Protein AF-A0A838HX07-F1 (afdb_monomer_lite)

pLDDT: mean 76.45, std 19.81, range [31.78, 96.62]

Structure (mmCIF, N/CA/C/O backbone):
data_AF-A0A838HX07-F1
#
_entry.id   AF-A0A838HX07-F1
#
loop_
_atom_site.group_PDB
_atom_site.id
_atom_site.type_symbol
_atom_site.label_atom_id
_atom_site.label_alt_id
_atom_site.label_comp_id
_atom_site.label_asym_id
_atom_site.label_entity_id
_atom_site.label_seq_id
_atom_site.pdbx_PDB_ins_code
_atom_site.Cartn_x
_atom_site.Cartn_y
_atom_site.Cartn_z
_atom_site.occupancy
_atom_site.B_iso_or_equiv
_atom_site.auth_seq_id
_atom_site.auth_comp_id
_atom_site.auth_asym_id
_atom_site.auth_atom_id
_atom_site.pdbx_PDB_model_num
ATOM 1 N N . MET A 1 1 ? -22.938 -3.349 30.942 1.00 41.69 1 MET A N 1
ATOM 2 C CA . MET A 1 1 ? -22.312 -3.928 29.734 1.00 41.69 1 MET A CA 1
ATOM 3 C C . MET A 1 1 ? -21.657 -2.773 28.986 1.00 41.69 1 MET A C 1
ATOM 5 O O . MET A 1 1 ? -22.371 -1.952 28.431 1.00 41.69 1 MET A O 1
ATOM 9 N N . ALA A 1 2 ? -20.343 -2.595 29.138 1.00 34.12 2 ALA A N 1
ATOM 10 C CA . ALA A 1 2 ? -19.610 -1.449 28.588 1.00 34.12 2 ALA A CA 1
ATOM 11 C C . ALA A 1 2 ? -19.223 -1.704 27.117 1.00 34.12 2 ALA A C 1
ATOM 13 O O . ALA A 1 2 ? -18.852 -2.837 26.802 1.00 34.12 2 ALA A O 1
ATOM 14 N N . PRO A 1 3 ? -19.281 -0.706 26.218 1.00 35.16 3 PRO A N 1
ATOM 15 C CA . PRO A 1 3 ? -18.739 -0.853 24.874 1.00 35.16 3 PRO A CA 1
ATOM 16 C C . PRO A 1 3 ? -17.206 -0.771 24.913 1.00 35.16 3 PRO A C 1
ATOM 18 O O . PRO A 1 3 ? -16.631 0.153 25.486 1.00 35.16 3 PRO A O 1
ATOM 21 N N . ALA A 1 4 ? -16.545 -1.758 24.309 1.00 32.31 4 ALA A N 1
ATOM 22 C CA . ALA A 1 4 ? -15.098 -1.788 24.153 1.00 32.31 4 ALA A CA 1
ATOM 23 C C . ALA A 1 4 ? -14.660 -0.752 23.105 1.00 32.31 4 ALA A C 1
ATOM 25 O O . ALA A 1 4 ? -14.914 -0.903 21.910 1.00 32.31 4 ALA A O 1
ATOM 26 N N . THR A 1 5 ? -13.990 0.301 23.566 1.00 31.78 5 THR A N 1
ATOM 27 C CA . THR A 1 5 ? -13.269 1.257 22.725 1.00 31.78 5 THR A CA 1
ATOM 28 C C . THR A 1 5 ? -12.051 0.559 22.118 1.00 31.78 5 THR A C 1
ATOM 30 O O . THR A 1 5 ? -11.062 0.325 22.810 1.00 31.78 5 THR A O 1
ATOM 33 N N . PHE A 1 6 ? -12.087 0.241 20.822 1.00 35.88 6 PHE A N 1
ATOM 34 C CA . PHE A 1 6 ? -10.861 -0.039 20.073 1.00 35.88 6 PHE A CA 1
ATOM 35 C C . PHE A 1 6 ? -10.144 1.292 19.840 1.00 35.88 6 PHE A C 1
ATOM 37 O O . PHE A 1 6 ? -10.424 2.011 18.882 1.00 35.88 6 PHE A O 1
ATOM 44 N N . ALA A 1 7 ? -9.252 1.651 20.761 1.00 38.50 7 ALA A N 1
ATOM 45 C CA . ALA A 1 7 ? -8.312 2.739 20.555 1.00 38.50 7 ALA A CA 1
ATOM 46 C C . ALA A 1 7 ? -7.399 2.354 19.382 1.00 38.50 7 ALA A C 1
ATOM 48 O O . ALA A 1 7 ? -6.584 1.439 19.496 1.00 38.50 7 ALA A O 1
ATOM 49 N N . GLY A 1 8 ? -7.574 3.021 18.240 1.00 35.62 8 GLY A N 1
ATOM 50 C CA . GLY A 1 8 ? -6.655 2.913 17.116 1.00 35.62 8 GLY A CA 1
ATOM 51 C C . GLY A 1 8 ? -5.262 3.312 17.585 1.00 35.62 8 GLY A C 1
ATOM 52 O O . GLY A 1 8 ? -5.038 4.468 17.946 1.00 35.62 8 GLY A O 1
ATOM 53 N N . ALA A 1 9 ? -4.342 2.349 17.626 1.00 42.16 9 ALA A N 1
ATOM 54 C CA . ALA A 1 9 ? -2.948 2.619 17.919 1.00 42.16 9 ALA A CA 1
ATOM 55 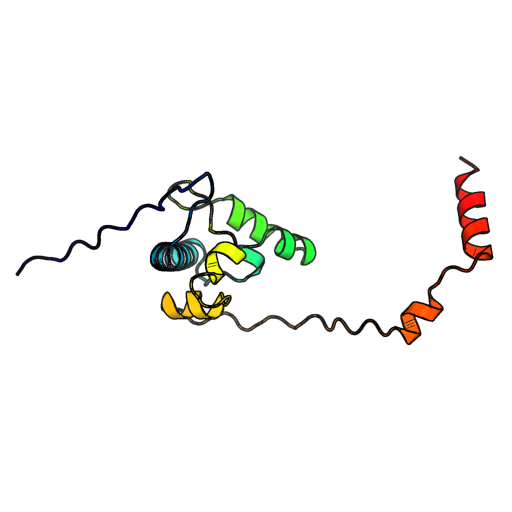C C . ALA A 1 9 ? -2.416 3.560 16.833 1.00 42.16 9 ALA A C 1
ATOM 57 O O . ALA A 1 9 ? -2.339 3.210 15.653 1.00 42.16 9 ALA A O 1
ATOM 58 N N . ALA A 1 10 ? -2.097 4.790 17.232 1.00 47.03 10 ALA A N 1
ATOM 59 C CA . ALA A 1 10 ? -1.361 5.697 16.376 1.00 47.03 10 ALA A CA 1
ATOM 60 C C . ALA A 1 10 ? -0.036 5.019 15.981 1.00 47.03 10 ALA A C 1
ATOM 62 O O . ALA A 1 10 ? 0.589 4.363 16.822 1.00 47.03 10 ALA A O 1
ATOM 63 N N . PRO A 1 11 ? 0.410 5.153 14.722 1.00 46.75 11 PRO A N 1
ATOM 64 C CA . PRO A 1 11 ? 1.686 4.600 14.299 1.00 46.75 11 PRO A CA 1
ATOM 65 C C . PRO A 1 11 ? 2.820 5.078 15.216 1.00 46.75 11 PRO A C 1
ATOM 67 O O . PRO A 1 11 ? 3.077 6.276 15.330 1.00 46.75 11 PRO A O 1
ATOM 70 N N . GLN A 1 12 ? 3.516 4.131 15.844 1.00 44.16 12 GLN A N 1
ATOM 71 C CA . GLN A 1 12 ? 4.668 4.403 16.699 1.00 44.16 12 G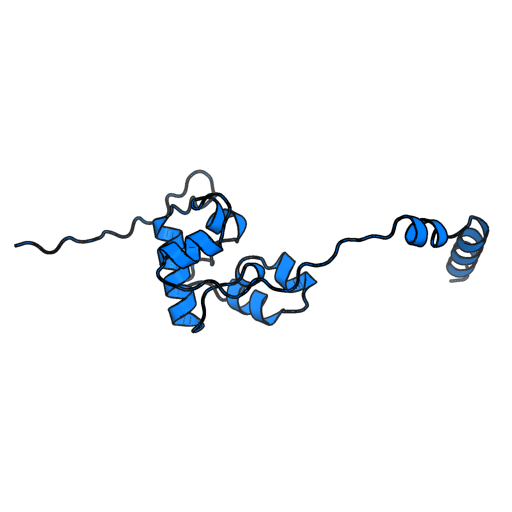LN A CA 1
ATOM 72 C C . GLN A 1 12 ? 5.841 4.849 15.809 1.00 44.16 12 GLN A C 1
ATOM 74 O O . GLN A 1 12 ? 6.307 4.105 14.937 1.00 44.16 12 GLN A O 1
ATOM 79 N N . VAL A 1 13 ? 6.313 6.081 15.997 1.00 39.09 13 VAL A N 1
ATOM 80 C CA . VAL A 1 13 ? 7.460 6.629 15.262 1.00 39.09 13 VAL A CA 1
ATOM 81 C C . VAL A 1 13 ? 8.742 6.254 16.008 1.00 39.09 13 VAL A C 1
ATOM 83 O O . VAL A 1 13 ? 9.196 6.991 16.876 1.00 39.09 13 VAL A O 1
ATOM 86 N N . LEU A 1 14 ? 9.347 5.112 15.668 1.00 40.03 14 LEU A N 1
ATOM 87 C CA . LEU A 1 14 ? 10.726 4.806 16.067 1.00 40.03 14 LEU A CA 1
ATOM 88 C C . LEU A 1 14 ? 11.675 5.245 14.938 1.00 40.03 14 LEU A C 1
ATOM 90 O O . LEU A 1 14 ? 11.619 4.718 13.827 1.00 40.03 14 LEU A O 1
ATOM 94 N N . GLN A 1 15 ? 12.525 6.241 15.206 1.00 37.22 15 GLN A N 1
ATOM 95 C CA . GLN A 1 15 ? 13.606 6.710 14.320 1.00 37.22 15 GLN A CA 1
ATOM 96 C C . GLN A 1 15 ? 13.192 6.992 12.857 1.00 37.22 15 GLN A C 1
ATOM 98 O O . GLN A 1 15 ? 13.716 6.391 11.918 1.00 37.22 15 GLN A O 1
ATOM 103 N N . GLY A 1 16 ? 12.239 7.903 12.631 1.00 42.44 16 GLY A N 1
ATOM 104 C CA . GLY A 1 16 ? 11.916 8.411 11.283 1.00 42.44 16 GLY A CA 1
ATOM 105 C C . GLY A 1 16 ? 11.324 7.383 10.304 1.00 42.44 16 GLY A C 1
ATOM 106 O O . GLY A 1 16 ? 10.984 7.730 9.173 1.00 42.44 16 GLY A O 1
ATOM 107 N N . ARG A 1 17 ? 11.148 6.125 10.724 1.00 48.66 17 ARG A N 1
ATOM 108 C CA . ARG A 1 17 ? 10.373 5.105 10.021 1.00 48.66 17 ARG A CA 1
ATOM 109 C C . ARG A 1 17 ? 9.095 4.863 10.797 1.00 48.66 17 ARG A C 1
ATOM 111 O O . ARG A 1 17 ? 9.114 4.380 11.921 1.00 48.66 17 ARG A O 1
ATOM 118 N N . VAL A 1 18 ? 7.970 5.156 10.157 1.00 55.50 18 VAL A N 1
ATOM 119 C CA . VAL A 1 18 ? 6.666 4.744 10.666 1.00 55.50 18 VAL A CA 1
ATOM 120 C C . VAL A 1 18 ? 6.616 3.216 10.643 1.00 55.50 18 VAL A C 1
ATOM 122 O O . VAL A 1 18 ? 6.453 2.609 9.579 1.00 55.50 18 VAL A O 1
ATOM 125 N N . VAL A 1 19 ? 6.796 2.592 11.808 1.00 54.59 19 VAL A N 1
ATOM 126 C CA . VAL A 1 19 ? 6.550 1.162 11.981 1.00 54.59 19 VAL A CA 1
ATOM 127 C C . VAL A 1 19 ? 5.039 0.996 11.939 1.00 54.59 19 VAL A C 1
ATOM 129 O O . VAL A 1 19 ? 4.330 1.329 12.883 1.00 54.59 19 VAL A O 1
ATOM 132 N N . ARG A 1 20 ? 4.528 0.557 10.789 1.00 70.25 20 ARG A N 1
ATOM 133 C CA . ARG A 1 20 ? 3.119 0.190 10.650 1.00 70.25 20 ARG A CA 1
ATOM 134 C C . ARG A 1 20 ? 2.967 -1.206 11.240 1.00 70.25 20 ARG A C 1
ATOM 136 O O . ARG A 1 20 ? 3.536 -2.162 10.707 1.00 70.25 20 ARG A O 1
ATOM 143 N N . ASP A 1 21 ? 2.240 -1.307 12.342 1.00 85.88 21 ASP A N 1
ATOM 144 C CA . ASP A 1 21 ? 1.791 -2.597 12.844 1.00 85.88 21 ASP A CA 1
ATOM 145 C C . ASP A 1 21 ? 0.741 -3.213 11.900 1.00 85.88 21 ASP A C 1
ATOM 147 O O . ASP A 1 21 ? 0.348 -2.642 10.874 1.00 85.88 21 ASP A O 1
ATOM 151 N N . ARG A 1 22 ? 0.332 -4.442 12.215 1.00 93.00 22 ARG A N 1
ATOM 152 C CA . ARG A 1 22 ? -0.618 -5.210 11.405 1.00 93.00 22 ARG A CA 1
ATOM 153 C C . ARG A 1 22 ? -1.951 -4.467 11.234 1.00 93.00 22 ARG A C 1
ATOM 155 O O . ARG A 1 22 ? -2.489 -4.436 10.125 1.00 93.00 22 ARG A O 1
ATOM 162 N N . ASP A 1 23 ? -2.440 -3.837 12.296 1.00 92.00 23 ASP A N 1
ATOM 163 C CA . ASP A 1 23 ? -3.750 -3.186 12.340 1.00 92.00 23 ASP A CA 1
ATOM 164 C C . ASP A 1 23 ? -3.758 -1.855 11.582 1.00 92.00 23 ASP A C 1
ATOM 166 O O . ASP A 1 23 ? -4.727 -1.536 10.883 1.00 92.00 23 ASP A O 1
ATOM 170 N N . ALA A 1 24 ? -2.647 -1.116 11.610 1.00 91.44 24 ALA A N 1
ATOM 171 C CA . ALA A 1 24 ? -2.456 0.088 10.811 1.00 91.44 24 ALA A CA 1
ATOM 172 C C . ALA A 1 24 ? -2.507 -0.214 9.306 1.00 91.44 24 ALA A C 1
ATOM 174 O O . ALA A 1 24 ? -3.049 0.576 8.529 1.00 91.44 24 ALA A O 1
ATOM 175 N N . ILE A 1 25 ? -1.970 -1.361 8.873 1.00 94.56 25 ILE A N 1
ATOM 176 C CA . ILE A 1 25 ? -2.066 -1.787 7.471 1.00 94.56 25 ILE A CA 1
ATOM 177 C C . ILE A 1 25 ? -3.490 -2.213 7.118 1.00 94.56 25 ILE A C 1
ATOM 179 O O . ILE A 1 25 ? -3.990 -1.795 6.077 1.00 94.56 25 ILE A O 1
ATOM 183 N N . ILE A 1 26 ? -4.164 -2.984 7.975 1.00 95.62 26 ILE A N 1
ATOM 184 C CA . ILE A 1 26 ? -5.571 -3.364 7.762 1.00 95.62 26 ILE A CA 1
ATOM 185 C C . ILE A 1 26 ? -6.451 -2.118 7.614 1.00 95.62 26 ILE A C 1
ATOM 187 O O . ILE A 1 26 ? -7.253 -2.029 6.682 1.00 95.62 26 ILE A O 1
ATOM 191 N N . SER A 1 27 ? -6.261 -1.133 8.491 1.00 94.69 27 SER A N 1
ATOM 192 C CA . SER A 1 27 ? -6.995 0.135 8.458 1.00 94.69 27 SER A CA 1
ATOM 193 C C . SER A 1 27 ? -6.718 0.910 7.171 1.00 94.69 27 SER A C 1
ATOM 195 O O . SER A 1 27 ? -7.654 1.364 6.518 1.00 94.69 27 SER A O 1
ATOM 197 N N . ALA A 1 28 ? -5.454 0.976 6.738 1.00 94.81 28 ALA A N 1
ATOM 198 C CA . ALA A 1 28 ? -5.095 1.606 5.471 1.00 94.81 28 ALA A CA 1
ATOM 199 C C . ALA A 1 28 ? -5.715 0.889 4.256 1.00 94.81 28 ALA A C 1
ATOM 201 O O . ALA A 1 28 ? -6.156 1.550 3.325 1.00 94.81 28 ALA A O 1
ATOM 202 N N . ILE A 1 29 ? -5.798 -0.446 4.247 1.00 95.56 29 ILE A N 1
ATOM 203 C CA . ILE A 1 29 ? -6.465 -1.181 3.156 1.00 95.56 29 ILE A CA 1
ATOM 204 C C . ILE A 1 29 ? -7.957 -0.842 3.113 1.00 95.56 29 ILE A C 1
ATOM 206 O O . ILE A 1 29 ? -8.498 -0.596 2.038 1.00 95.56 29 ILE A O 1
ATOM 210 N N . ARG A 1 30 ? -8.626 -0.808 4.269 1.00 96.25 30 ARG A N 1
ATOM 211 C CA . ARG A 1 30 ? -10.054 -0.466 4.352 1.00 96.25 30 ARG A CA 1
ATOM 212 C C . ARG A 1 30 ? -10.328 0.953 3.874 1.00 96.25 30 ARG A C 1
ATOM 214 O O . ARG A 1 30 ? -11.254 1.161 3.098 1.00 96.25 30 ARG A O 1
ATOM 221 N N . GLU A 1 31 ? -9.502 1.909 4.282 1.00 95.94 31 GLU A N 1
ATOM 222 C CA . GLU A 1 31 ? -9.627 3.294 3.830 1.00 95.94 31 GLU A CA 1
ATOM 223 C C . GLU A 1 31 ? -9.343 3.438 2.333 1.00 95.94 31 GLU A C 1
ATOM 225 O O . GLU A 1 31 ? -10.054 4.157 1.636 1.00 95.94 31 GLU A O 1
ATOM 230 N N . TRP A 1 32 ? -8.351 2.712 1.812 1.00 95.12 32 TRP A N 1
ATOM 231 C CA . TRP A 1 32 ? -8.078 2.681 0.379 1.00 95.12 32 TRP A CA 1
ATOM 232 C C . TRP A 1 32 ? -9.309 2.213 -0.403 1.00 95.12 32 TRP A C 1
ATOM 234 O O . TRP A 1 32 ? -9.705 2.854 -1.374 1.00 95.12 32 TRP A O 1
ATOM 244 N N . VAL A 1 33 ? -9.952 1.129 0.045 1.00 95.38 33 VAL A N 1
ATOM 245 C CA . VAL A 1 33 ? -11.188 0.623 -0.569 1.00 95.38 33 VAL A CA 1
ATOM 246 C C . VAL A 1 33 ? -12.320 1.641 -0.450 1.00 95.38 33 VAL A C 1
ATOM 248 O O . VAL A 1 33 ? -13.027 1.859 -1.426 1.00 95.38 33 VAL A O 1
ATOM 251 N N . ALA A 1 34 ? -12.477 2.305 0.696 1.00 94.75 34 ALA A N 1
ATOM 252 C CA . ALA A 1 34 ? -13.482 3.357 0.851 1.00 94.75 34 ALA A CA 1
ATOM 253 C C . ALA A 1 34 ? -13.244 4.543 -0.105 1.00 94.75 34 ALA A C 1
ATOM 255 O O . ALA A 1 34 ? -14.196 5.129 -0.610 1.00 94.75 34 ALA A O 1
ATOM 256 N N . THR A 1 35 ? -11.979 4.862 -0.389 1.00 93.62 35 THR A N 1
ATOM 257 C CA . THR A 1 35 ? -11.583 5.999 -1.236 1.00 93.62 35 THR A 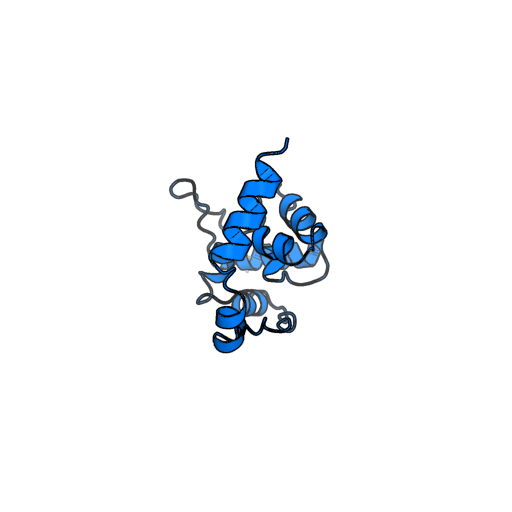CA 1
ATOM 258 C C . THR A 1 35 ? -11.642 5.671 -2.731 1.00 93.62 35 THR A C 1
ATOM 260 O O . THR A 1 35 ? -11.978 6.525 -3.549 1.00 93.62 35 THR A O 1
ATOM 263 N N . HIS A 1 36 ? -11.296 4.440 -3.116 1.00 91.81 36 HIS A N 1
ATOM 264 C CA . HIS A 1 36 ? -11.080 4.060 -4.517 1.00 91.81 36 HIS A CA 1
ATOM 265 C C . HIS A 1 36 ? -11.966 2.908 -5.012 1.00 91.81 36 HIS A C 1
ATOM 267 O O . HIS A 1 36 ? -11.903 2.561 -6.189 1.00 91.81 36 HIS A O 1
ATOM 273 N N . GLY A 1 37 ? -12.779 2.308 -4.141 1.00 93.06 37 GLY A N 1
ATOM 274 C CA . GLY A 1 37 ? -13.746 1.253 -4.462 1.00 93.06 37 GLY A CA 1
ATOM 275 C C . GLY A 1 37 ? -13.163 -0.154 -4.640 1.00 93.06 37 GLY A C 1
ATOM 276 O O . GLY A 1 37 ? -13.916 -1.123 -4.669 1.00 93.06 37 GLY A O 1
ATOM 277 N N . GLU A 1 38 ? -11.840 -0.302 -4.734 1.00 93.56 38 GLU A N 1
ATOM 278 C CA . GLU A 1 38 ? -11.166 -1.592 -4.924 1.00 93.56 38 GLU A CA 1
ATOM 279 C C . GLU A 1 38 ? -9.962 -1.753 -3.982 1.00 93.56 38 GLU A C 1
ATOM 281 O O . GLU A 1 38 ? -9.332 -0.754 -3.632 1.00 93.56 38 GLU A O 1
ATOM 286 N N . PRO A 1 39 ? -9.593 -2.986 -3.574 1.00 94.06 39 PRO A N 1
ATOM 287 C CA . PRO A 1 39 ? -8.385 -3.217 -2.784 1.00 94.06 39 PRO A CA 1
ATOM 288 C C . PRO A 1 39 ? -7.109 -2.782 -3.522 1.00 94.06 39 PRO A C 1
ATOM 290 O O . PRO A 1 39 ? -7.023 -2.944 -4.743 1.00 94.06 39 PRO A O 1
ATOM 293 N N . PRO A 1 40 ? -6.081 -2.293 -2.801 1.00 93.69 40 PRO A N 1
ATOM 294 C CA . PRO A 1 40 ? -4.850 -1.827 -3.424 1.00 93.69 40 PRO A CA 1
ATOM 295 C C . PRO A 1 40 ? -4.104 -2.986 -4.084 1.00 93.69 40 PRO A C 1
ATOM 297 O O . PRO A 1 40 ? -3.951 -4.067 -3.510 1.00 93.69 40 PRO A O 1
ATOM 300 N N . ARG A 1 41 ? -3.568 -2.758 -5.281 1.00 92.50 41 ARG A N 1
ATOM 301 C CA . ARG A 1 41 ? -2.603 -3.662 -5.912 1.00 92.50 41 ARG A CA 1
ATOM 302 C C . ARG A 1 41 ? -1.190 -3.282 -5.497 1.00 92.50 41 ARG A C 1
ATOM 304 O O . ARG A 1 41 ? -0.913 -2.192 -5.005 1.00 92.50 41 ARG A O 1
ATOM 311 N N . ALA A 1 42 ? -0.244 -4.169 -5.794 1.00 90.88 42 ALA A N 1
ATOM 312 C CA . ALA A 1 42 ? 1.166 -3.908 -5.519 1.00 90.88 42 ALA A CA 1
ATOM 313 C C . ALA A 1 42 ? 1.672 -2.603 -6.167 1.00 90.88 42 ALA A C 1
ATOM 315 O O . ALA A 1 42 ? 2.472 -1.898 -5.560 1.00 90.88 42 ALA A O 1
ATOM 316 N N . ALA A 1 43 ? 1.191 -2.272 -7.371 1.00 90.50 43 ALA A N 1
ATOM 317 C CA . ALA A 1 43 ? 1.563 -1.053 -8.088 1.00 90.50 43 ALA A CA 1
ATOM 318 C C . ALA A 1 43 ? 0.975 0.222 -7.464 1.00 90.50 43 ALA A C 1
ATOM 320 O O . ALA A 1 43 ? 1.587 1.277 -7.579 1.00 90.50 43 ALA A O 1
ATOM 321 N N . ASP A 1 44 ? -0.172 0.134 -6.788 1.00 92.06 44 ASP A N 1
ATOM 322 C CA . ASP A 1 44 ? -0.792 1.285 -6.128 1.00 92.06 44 ASP A CA 1
ATOM 323 C C . ASP A 1 44 ? 0.054 1.773 -4.949 1.00 92.06 44 ASP A C 1
ATOM 325 O O . ASP A 1 44 ? 0.180 2.967 -4.718 1.00 92.06 44 ASP A O 1
ATOM 329 N N . TRP A 1 45 ? 0.700 0.855 -4.228 1.00 92.69 45 TRP A N 1
ATOM 330 C CA . TRP A 1 45 ? 1.576 1.171 -3.090 1.00 92.69 45 TRP A CA 1
ATOM 331 C C . TRP A 1 45 ? 3.072 1.127 -3.449 1.00 92.69 45 TRP A C 1
ATOM 333 O O . TRP A 1 45 ? 3.941 1.108 -2.572 1.00 92.69 45 TRP A O 1
ATOM 343 N N . ASN A 1 46 ? 3.396 1.095 -4.747 1.00 91.50 46 ASN A N 1
ATOM 344 C CA . ASN A 1 46 ? 4.762 1.111 -5.267 1.00 91.50 46 ASN A CA 1
ATOM 345 C C . ASN A 1 46 ? 4.870 2.035 -6.496 1.00 91.50 46 ASN A C 1
ATOM 347 O O . ASN A 1 46 ? 4.736 1.565 -7.633 1.00 91.50 46 ASN A O 1
ATOM 351 N N . PRO A 1 47 ? 5.195 3.326 -6.289 1.00 87.81 47 PRO A N 1
ATOM 352 C CA . PRO A 1 47 ? 5.330 4.299 -7.372 1.00 87.81 47 PRO A CA 1
ATOM 353 C C . PRO A 1 47 ? 6.321 3.882 -8.460 1.00 87.81 47 PRO A C 1
ATOM 355 O O . PRO A 1 47 ? 6.076 4.114 -9.642 1.00 87.81 47 PRO A O 1
ATOM 358 N N . SER A 1 48 ? 7.422 3.219 -8.090 1.00 85.75 48 SER A N 1
ATOM 359 C CA . SER A 1 48 ? 8.396 2.716 -9.060 1.00 85.75 48 SER A CA 1
ATOM 360 C C . SER A 1 48 ? 7.771 1.656 -9.968 1.00 85.75 48 SER A C 1
ATOM 362 O O . SER A 1 48 ? 7.922 1.725 -11.183 1.00 85.75 48 SER A O 1
ATOM 364 N N . SER A 1 49 ? 7.023 0.700 -9.408 1.00 83.56 49 SER A N 1
ATOM 365 C CA . SER A 1 49 ? 6.339 -0.336 -10.197 1.00 83.56 49 SER A CA 1
ATOM 366 C C . SER A 1 49 ? 5.246 0.239 -11.102 1.00 83.56 49 SER A C 1
ATOM 368 O O . SER A 1 49 ? 5.118 -0.207 -12.246 1.00 83.56 49 SER A O 1
ATOM 370 N N . ALA A 1 50 ? 4.501 1.241 -10.628 1.00 86.06 50 ALA A N 1
ATOM 371 C CA . ALA A 1 50 ? 3.522 1.960 -11.441 1.00 86.06 50 ALA A CA 1
ATOM 372 C C . ALA A 1 50 ? 4.185 2.693 -12.618 1.00 86.06 50 ALA A C 1
ATOM 374 O O . ALA A 1 50 ? 3.712 2.569 -13.748 1.00 86.06 50 ALA A O 1
ATOM 375 N N . LYS A 1 51 ? 5.332 3.353 -12.386 1.00 85.56 51 LYS A N 1
ATOM 376 C CA . LYS A 1 51 ? 6.115 4.032 -13.433 1.00 85.56 51 LYS A CA 1
ATOM 377 C C . LYS A 1 51 ? 6.567 3.060 -14.525 1.00 85.56 51 LYS A C 1
ATOM 379 O O . LYS A 1 51 ? 6.356 3.311 -15.705 1.00 85.56 51 LYS A O 1
ATOM 384 N N . TRP A 1 52 ? 7.126 1.909 -14.146 1.00 77.44 52 TRP A N 1
ATOM 385 C CA . TRP A 1 52 ? 7.554 0.882 -15.110 1.00 77.44 52 TRP A CA 1
ATOM 386 C C . TRP A 1 52 ? 6.407 0.261 -15.911 1.00 77.44 52 TRP A C 1
ATOM 388 O O . TRP A 1 52 ? 6.641 -0.325 -16.968 1.00 77.44 52 TRP A O 1
ATOM 398 N N . SER A 1 53 ? 5.183 0.371 -15.399 1.00 78.94 53 SER A N 1
ATOM 399 C CA . SER A 1 53 ? 3.979 -0.158 -16.036 1.00 78.94 53 SER A CA 1
ATOM 400 C C . SER A 1 53 ? 3.186 0.909 -16.795 1.00 78.94 53 SER A C 1
ATOM 402 O O . SER A 1 53 ? 2.120 0.567 -17.301 1.00 78.94 53 SER A O 1
ATOM 404 N N . ARG A 1 54 ? 3.685 2.159 -16.870 1.00 85.88 54 ARG A N 1
ATOM 405 C CA . ARG A 1 54 ? 3.002 3.331 -17.457 1.00 85.88 54 ARG A CA 1
ATOM 406 C C . ARG A 1 54 ? 1.589 3.538 -16.903 1.00 85.88 54 ARG A C 1
ATOM 408 O O . ARG A 1 54 ? 0.608 3.604 -17.636 1.00 85.88 54 ARG A O 1
ATOM 415 N N . GLN A 1 55 ? 1.475 3.478 -15.577 1.00 87.44 55 GLN A N 1
ATOM 416 C CA . GLN A 1 55 ? 0.213 3.660 -14.856 1.00 87.44 55 GLN A CA 1
ATOM 417 C C . GLN A 1 55 ? 0.345 4.835 -13.894 1.00 87.44 55 GLN A C 1
ATOM 419 O O . GLN A 1 55 ? 0.267 4.684 -12.677 1.00 87.44 55 GLN A O 1
ATOM 424 N N . GLU A 1 56 ? 0.592 6.011 -14.461 1.00 88.81 56 GLU A N 1
ATOM 425 C CA . GLU A 1 56 ? 0.846 7.266 -13.754 1.00 88.81 56 GLU A CA 1
ATOM 426 C C . GLU A 1 56 ? -0.315 7.638 -12.822 1.00 88.81 56 GLU A C 1
ATOM 428 O O . GLU A 1 56 ? -0.078 8.063 -11.693 1.00 88.81 56 GLU A O 1
ATOM 433 N N . TRP A 1 57 ? -1.555 7.330 -13.215 1.00 90.25 57 TRP A N 1
ATOM 434 C CA . TRP A 1 57 ? -2.751 7.530 -12.388 1.00 90.25 57 TRP A CA 1
ATOM 435 C C . TRP A 1 57 ? -2.687 6.804 -11.029 1.00 90.25 57 TRP A C 1
ATOM 437 O O . TRP A 1 57 ? -3.263 7.266 -10.044 1.00 90.25 57 TRP A O 1
ATOM 447 N N . ARG A 1 58 ? -1.955 5.683 -10.919 1.00 92.19 58 ARG A N 1
ATOM 448 C CA . ARG A 1 58 ? -1.720 5.012 -9.625 1.00 92.19 58 ARG A CA 1
ATOM 449 C C . ARG A 1 58 ? -0.751 5.784 -8.741 1.00 92.19 58 ARG A C 1
ATOM 451 O O . ARG A 1 58 ? -0.905 5.798 -7.524 1.00 92.19 58 ARG A O 1
ATOM 458 N N . ILE A 1 59 ? 0.244 6.426 -9.350 1.00 90.50 59 ILE A N 1
ATOM 459 C CA . ILE A 1 59 ? 1.203 7.276 -8.639 1.00 90.50 59 ILE A CA 1
ATOM 460 C C . ILE A 1 59 ? 0.473 8.490 -8.068 1.00 90.50 59 ILE A C 1
ATOM 462 O O . ILE A 1 59 ? 0.734 8.875 -6.932 1.00 90.50 59 ILE A O 1
ATOM 466 N N . GLU A 1 60 ? -0.456 9.063 -8.829 1.00 90.94 60 GLU A N 1
ATOM 467 C CA . GLU A 1 60 ? -1.299 10.169 -8.375 1.00 90.94 60 GLU A CA 1
ATOM 468 C C . GLU A 1 60 ? -2.176 9.756 -7.192 1.00 90.94 60 GLU A C 1
ATOM 470 O O . GLU A 1 60 ? -2.119 10.414 -6.156 1.00 90.94 60 GLU A O 1
ATOM 475 N N . ARG A 1 61 ? -2.882 8.615 -7.274 1.00 92.88 61 ARG A N 1
ATOM 476 C CA . ARG A 1 61 ? -3.646 8.066 -6.132 1.00 92.88 61 ARG A CA 1
ATOM 477 C C . ARG A 1 61 ? -2.772 7.858 -4.894 1.00 92.88 61 ARG A C 1
ATOM 479 O O . ARG A 1 61 ? -3.153 8.236 -3.792 1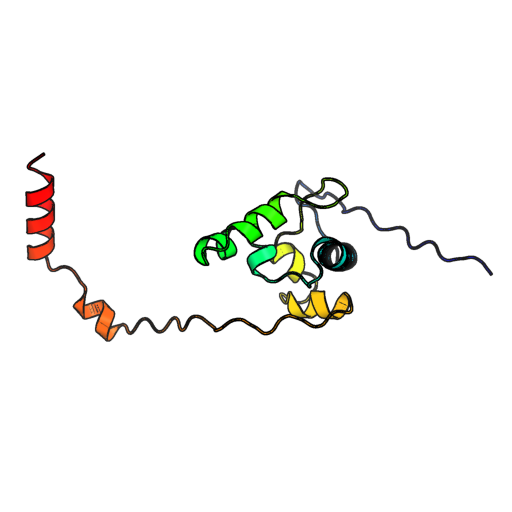.00 92.88 61 ARG A O 1
ATOM 486 N N . TYR A 1 62 ? -1.571 7.306 -5.072 1.00 92.38 62 TYR A N 1
ATOM 487 C CA . TYR A 1 62 ? -0.620 7.126 -3.976 1.00 92.38 62 TYR A CA 1
ATOM 488 C C . TYR A 1 62 ? -0.165 8.458 -3.359 1.00 92.38 62 TYR A C 1
ATOM 490 O O . TYR A 1 62 ? -0.000 8.563 -2.145 1.00 92.38 62 TYR A O 1
ATOM 498 N N . ARG A 1 63 ? 0.058 9.485 -4.185 1.00 91.88 63 ARG A N 1
ATOM 499 C CA . ARG A 1 63 ? 0.517 10.807 -3.736 1.00 91.88 63 ARG A CA 1
ATOM 500 C C . ARG A 1 63 ? -0.589 11.664 -3.135 1.00 91.88 63 ARG A C 1
ATOM 502 O O . ARG A 1 63 ? -0.266 12.518 -2.320 1.00 91.88 63 ARG A O 1
ATOM 509 N N . ALA A 1 64 ? -1.849 11.421 -3.496 1.00 90.81 64 ALA A N 1
ATOM 510 C CA . ALA A 1 64 ? -2.999 12.089 -2.891 1.00 90.81 64 ALA A CA 1
ATOM 511 C C . ALA A 1 64 ? -3.064 11.868 -1.369 1.00 90.81 64 ALA A C 1
ATOM 513 O O . ALA A 1 64 ? -3.586 12.714 -0.651 1.00 90.81 64 ALA A O 1
ATOM 514 N N . GLY A 1 65 ? -2.473 10.773 -0.879 1.00 89.69 65 GLY A N 1
ATOM 515 C CA . GLY A 1 65 ? -2.425 10.463 0.544 1.00 89.69 65 GLY A CA 1
ATOM 516 C C . GLY A 1 65 ? -3.772 9.995 1.092 1.00 89.69 65 GLY A C 1
ATOM 517 O O . GLY A 1 65 ? -4.728 9.758 0.352 1.00 89.69 65 GLY A O 1
ATOM 518 N N . ARG A 1 66 ? -3.797 9.788 2.405 1.00 91.19 66 ARG A N 1
ATOM 519 C CA . ARG A 1 66 ? -4.965 9.382 3.189 1.00 91.19 66 ARG A CA 1
ATOM 520 C C . ARG A 1 66 ? -5.800 10.599 3.577 1.00 91.19 66 ARG A C 1
ATOM 522 O O . ARG A 1 66 ? -5.325 11.731 3.499 1.00 91.19 66 ARG A O 1
ATOM 529 N N . ALA A 1 67 ? -7.025 10.367 4.043 1.00 85.62 67 ALA A N 1
ATOM 530 C CA . ALA A 1 67 ? -7.937 11.439 4.452 1.00 85.62 67 ALA A CA 1
ATOM 531 C C . ALA A 1 67 ? -7.376 12.297 5.604 1.00 85.62 67 ALA A C 1
ATOM 533 O O . ALA A 1 67 ? -7.699 13.475 5.718 1.00 85.62 67 ALA A O 1
ATOM 534 N N . ASP A 1 68 ? -6.504 11.717 6.433 1.00 84.75 68 ASP A N 1
ATOM 535 C CA . ASP A 1 68 ? -5.791 12.392 7.524 1.00 84.75 68 ASP A CA 1
ATOM 536 C C . ASP A 1 68 ? -4.535 13.168 7.063 1.00 84.75 68 ASP A C 1
ATOM 538 O O . ASP A 1 68 ? -3.786 13.685 7.891 1.00 84.75 68 ASP A O 1
ATOM 542 N N . GLY A 1 69 ? -4.266 13.231 5.754 1.00 85.06 69 GLY A N 1
ATOM 543 C CA . GLY A 1 69 ? -3.068 13.844 5.174 1.00 85.06 69 GLY A CA 1
ATOM 544 C C . GLY A 1 69 ? -1.798 12.994 5.311 1.00 85.06 69 GLY A C 1
ATOM 545 O O . GLY A 1 69 ? -0.736 13.387 4.825 1.00 85.06 69 GLY A O 1
ATOM 546 N N . SER A 1 70 ? -1.873 11.817 5.944 1.00 86.00 70 SER A N 1
ATOM 547 C CA . SER A 1 70 ? -0.738 10.898 6.041 1.00 86.00 70 SER A CA 1
ATOM 548 C C . SER A 1 70 ? -0.511 10.155 4.718 1.00 86.00 70 SER A C 1
ATOM 550 O O . SER A 1 70 ? -1.444 9.915 3.949 1.00 86.00 70 SER A O 1
ATOM 552 N N . PRO A 1 71 ? 0.727 9.738 4.408 1.00 89.69 71 PRO A N 1
ATOM 553 C CA . PRO A 1 71 ? 0.972 8.960 3.203 1.00 89.69 71 PRO A CA 1
ATOM 554 C C . PRO A 1 71 ? 0.365 7.554 3.311 1.00 89.69 71 PRO A C 1
ATOM 556 O O . PRO A 1 71 ? 0.338 6.931 4.386 1.00 89.69 71 PRO A O 1
ATOM 559 N N . TRP A 1 72 ? -0.039 7.004 2.164 1.00 92.44 72 TRP A N 1
ATOM 560 C CA . TRP A 1 72 ? -0.311 5.574 2.037 1.00 92.44 72 TRP A CA 1
ATOM 561 C C . TRP A 1 72 ? 0.942 4.754 2.391 1.00 92.44 72 TRP A C 1
ATOM 563 O O . TRP A 1 72 ? 2.071 5.203 2.167 1.00 92.44 72 TRP A O 1
ATOM 573 N N . PRO A 1 73 ? 0.788 3.552 2.972 1.00 93.25 73 PRO A N 1
ATOM 574 C CA . PRO A 1 73 ? 1.933 2.713 3.285 1.00 93.25 73 PRO A CA 1
ATOM 575 C C . PRO A 1 73 ? 2.639 2.264 2.000 1.00 93.25 73 PRO A C 1
ATOM 577 O O . PRO A 1 73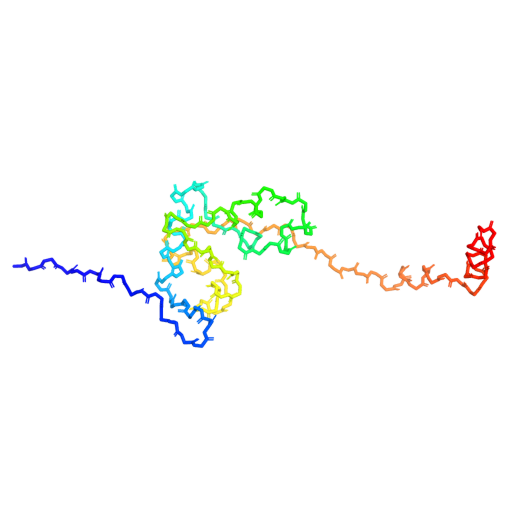 ? 2.008 1.840 1.036 1.00 93.25 73 PRO A O 1
ATOM 580 N N . ALA A 1 74 ? 3.971 2.286 2.009 1.00 91.81 74 ALA A N 1
ATOM 581 C CA . ALA A 1 74 ? 4.750 1.682 0.935 1.00 91.81 74 ALA A CA 1
ATOM 582 C C . ALA A 1 74 ? 4.560 0.153 0.921 1.00 91.81 74 ALA A C 1
ATOM 584 O O . ALA A 1 74 ? 4.495 -0.482 1.978 1.00 91.81 74 ALA A O 1
ATOM 585 N N . LEU A 1 75 ? 4.569 -0.458 -0.268 1.00 93.75 75 LEU A N 1
ATOM 586 C CA . LEU A 1 75 ? 4.317 -1.892 -0.477 1.00 93.75 75 LEU A CA 1
ATOM 587 C C . LEU A 1 75 ? 5.128 -2.807 0.456 1.00 93.75 75 LEU A C 1
ATOM 589 O O . LEU A 1 75 ? 4.593 -3.751 1.036 1.00 93.75 75 LEU A O 1
ATOM 593 N N . ASN A 1 76 ? 6.429 -2.545 0.601 1.00 91.25 76 ASN A N 1
ATOM 594 C CA . ASN A 1 76 ? 7.303 -3.385 1.424 1.00 91.25 76 ASN A CA 1
ATOM 595 C C . ASN A 1 76 ? 7.010 -3.249 2.923 1.00 91.25 76 ASN A C 1
ATOM 597 O O . ASN A 1 76 ? 7.143 -4.232 3.649 1.00 91.25 76 ASN A O 1
ATOM 601 N N . SER A 1 77 ? 6.573 -2.072 3.374 1.00 90.06 77 SER A N 1
ATOM 602 C CA . SER A 1 77 ? 6.116 -1.872 4.751 1.00 90.06 77 SER A CA 1
ATOM 603 C C . SER A 1 77 ? 4.782 -2.575 4.985 1.00 90.06 77 SER A C 1
ATOM 605 O O . SER A 1 77 ? 4.620 -3.245 5.997 1.00 90.06 77 SER A O 1
ATOM 607 N N . ALA A 1 78 ? 3.864 -2.501 4.018 1.00 92.69 78 ALA A N 1
ATOM 608 C CA . ALA A 1 78 ? 2.550 -3.126 4.107 1.00 92.69 78 ALA A CA 1
ATOM 609 C C . ALA A 1 78 ? 2.592 -4.654 4.195 1.00 92.69 78 ALA A C 1
ATOM 611 O O . ALA A 1 78 ? 1.843 -5.250 4.958 1.00 92.69 78 ALA A O 1
ATOM 612 N N . LYS A 1 79 ? 3.471 -5.306 3.431 1.00 93.38 79 LYS A N 1
ATOM 613 C CA . LYS A 1 79 ? 3.530 -6.774 3.374 1.00 93.38 79 LYS A CA 1
ATOM 614 C C . LYS A 1 79 ? 4.311 -7.410 4.533 1.00 93.38 79 LYS A C 1
ATOM 616 O O . LYS A 1 79 ? 4.159 -8.601 4.795 1.00 93.38 79 LYS A O 1
ATOM 621 N N . ARG A 1 80 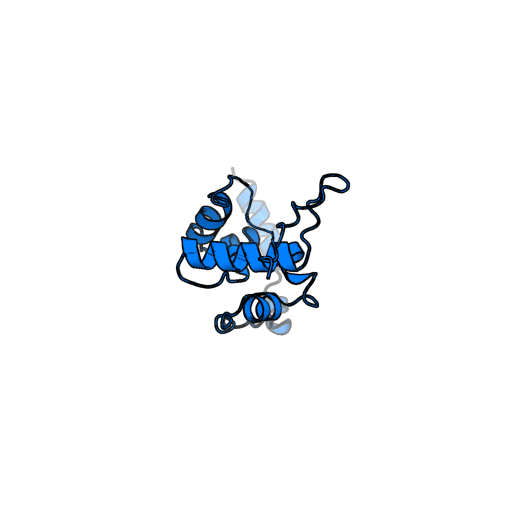? 5.178 -6.646 5.213 1.00 92.62 80 ARG A N 1
ATOM 622 C CA . ARG A 1 80 ? 6.107 -7.164 6.235 1.00 92.62 80 ARG A CA 1
ATOM 623 C C . ARG A 1 80 ? 5.391 -7.821 7.433 1.00 92.62 80 ARG A C 1
ATOM 625 O O . ARG A 1 80 ? 5.811 -8.919 7.788 1.00 92.62 80 ARG A O 1
ATOM 632 N N . PRO A 1 81 ? 4.291 -7.271 7.988 1.00 93.06 81 PRO A N 1
ATOM 633 C CA . PRO A 1 81 ? 3.515 -7.930 9.051 1.00 93.06 81 PRO A CA 1
ATOM 634 C C . PRO A 1 81 ? 2.722 -9.175 8.603 1.00 93.06 81 PRO A C 1
ATOM 636 O O . PRO A 1 81 ? 2.106 -9.846 9.431 1.00 93.06 81 PRO A O 1
ATOM 639 N N . PHE A 1 82 ? 2.712 -9.483 7.301 1.00 93.56 82 PHE A N 1
ATOM 640 C CA . PHE A 1 82 ? 1.912 -10.547 6.682 1.00 93.56 82 PHE A CA 1
ATOM 641 C C . PHE A 1 82 ? 2.789 -11.532 5.898 1.00 93.56 82 PHE A C 1
ATOM 643 O O . PHE A 1 82 ? 2.456 -11.940 4.786 1.00 93.56 82 PHE A O 1
ATOM 650 N N . GLY A 1 83 ? 3.969 -11.861 6.435 1.00 90.81 83 GLY A N 1
ATOM 651 C CA . GLY A 1 83 ? 4.870 -12.845 5.825 1.00 90.81 83 GLY A CA 1
ATOM 652 C C . GLY A 1 83 ? 5.381 -12.448 4.436 1.00 90.81 83 GLY A C 1
ATOM 653 O O . GLY A 1 83 ? 5.720 -13.306 3.630 1.00 90.81 83 GLY A O 1
ATOM 654 N N . GLY A 1 84 ? 5.401 -11.151 4.116 1.00 92.06 84 GLY A N 1
ATOM 655 C CA . GLY A 1 84 ? 5.829 -10.672 2.805 1.00 92.06 84 GLY A CA 1
ATOM 656 C C . GLY A 1 84 ? 4.738 -10.679 1.730 1.00 92.06 84 GLY A C 1
ATOM 657 O O . GLY A 1 84 ? 5.055 -10.409 0.571 1.00 92.06 84 GLY A O 1
ATOM 658 N N . SER A 1 85 ? 3.471 -10.921 2.084 1.00 93.44 85 SER A N 1
ATOM 659 C CA . SER A 1 85 ? 2.354 -11.005 1.136 1.00 93.44 85 SER A CA 1
ATOM 660 C C . SER A 1 85 ? 1.342 -9.869 1.307 1.00 93.44 85 SER A C 1
ATOM 662 O O . SER A 1 85 ? 0.693 -9.739 2.342 1.00 93.44 85 SER A O 1
ATOM 664 N N . LEU A 1 86 ? 1.149 -9.067 0.252 1.00 94.12 86 LEU A N 1
ATOM 665 C CA . LEU A 1 86 ? 0.058 -8.084 0.218 1.00 94.12 86 LEU A CA 1
ATOM 666 C C . LEU A 1 86 ? -1.313 -8.776 0.142 1.00 94.12 86 LEU A C 1
ATOM 668 O O . LEU A 1 86 ? -2.270 -8.298 0.738 1.00 94.12 86 LEU A O 1
ATOM 672 N N . SER A 1 87 ? -1.409 -9.922 -0.538 1.00 94.50 87 SER A N 1
ATOM 673 C CA . SER A 1 87 ? -2.658 -10.686 -0.626 1.00 94.50 87 SER A CA 1
ATOM 674 C C . SER A 1 87 ? -3.141 -11.156 0.745 1.00 94.50 87 SER A C 1
ATOM 676 O O . SER A 1 87 ? -4.337 -11.111 1.011 1.00 94.50 87 SER A O 1
ATOM 678 N N . GLU A 1 88 ? -2.223 -11.552 1.631 1.00 95.88 88 GLU A N 1
ATOM 679 C CA . GLU A 1 88 ? -2.559 -11.902 3.017 1.00 95.88 88 GLU A CA 1
ATOM 680 C C . GLU A 1 88 ? -3.056 -10.688 3.806 1.00 95.88 88 GLU A C 1
ATOM 682 O O . GLU A 1 88 ? -4.030 -10.794 4.547 1.00 95.88 88 GLU A O 1
ATOM 687 N N . ALA A 1 89 ? -2.454 -9.514 3.598 1.00 95.81 89 ALA A N 1
ATOM 688 C CA . ALA A 1 89 ? -2.935 -8.275 4.204 1.00 95.81 89 ALA A CA 1
ATOM 689 C C . ALA A 1 89 ? -4.356 -7.916 3.732 1.00 95.81 89 ALA A C 1
ATOM 691 O O . ALA A 1 89 ? -5.210 -7.564 4.543 1.00 95.81 89 ALA A O 1
ATOM 692 N N . ILE A 1 90 ? -4.634 -8.059 2.431 1.00 96.56 90 ILE A N 1
ATOM 693 C CA . ILE A 1 90 ? -5.957 -7.797 1.844 1.00 96.56 90 ILE A CA 1
ATOM 694 C C . ILE A 1 90 ? -7.006 -8.775 2.394 1.00 96.56 90 ILE A C 1
ATOM 696 O O . ILE A 1 90 ? -8.097 -8.346 2.771 1.00 96.56 90 ILE A O 1
ATOM 700 N N . ARG A 1 91 ? -6.660 -10.064 2.514 1.00 96.62 91 ARG A N 1
ATOM 701 C CA . ARG A 1 91 ? -7.523 -11.078 3.145 1.00 96.62 91 ARG A CA 1
ATOM 702 C C . ARG A 1 91 ? -7.804 -10.743 4.605 1.00 96.62 91 ARG A C 1
ATOM 704 O O . ARG A 1 91 ? -8.958 -10.761 5.017 1.00 96.62 91 ARG A O 1
ATOM 711 N N . ALA A 1 92 ? -6.776 -10.372 5.368 1.00 96.25 92 ALA A N 1
ATOM 712 C CA . ALA A 1 92 ? -6.923 -9.967 6.765 1.00 96.25 92 ALA A CA 1
ATOM 713 C C . ALA A 1 92 ? -7.794 -8.709 6.934 1.00 96.25 92 ALA A C 1
ATOM 715 O O . ALA A 1 92 ? -8.475 -8.561 7.945 1.00 96.25 92 ALA A O 1
ATOM 716 N N . ALA A 1 93 ? -7.814 -7.822 5.936 1.00 95.75 93 ALA A N 1
ATOM 717 C CA . ALA A 1 93 ? -8.694 -6.659 5.922 1.00 95.75 93 ALA A CA 1
ATOM 718 C C . ALA A 1 93 ? -10.162 -6.989 5.591 1.00 95.75 93 ALA A C 1
ATOM 720 O O . ALA A 1 93 ? -11.021 -6.126 5.797 1.00 95.75 93 ALA A O 1
ATOM 721 N N . GLY A 1 94 ? -10.452 -8.222 5.156 1.00 96.44 94 GLY A N 1
ATOM 722 C CA . GLY A 1 94 ? -11.791 -8.708 4.816 1.00 96.44 94 GLY A CA 1
ATOM 723 C C . GLY A 1 94 ? -12.120 -8.658 3.323 1.00 96.44 94 GLY A C 1
ATOM 724 O O . GLY A 1 94 ? -13.285 -8.773 2.958 1.00 96.44 94 GLY A O 1
ATOM 725 N N . PHE A 1 95 ? -11.122 -8.481 2.453 1.00 96.06 95 PHE A N 1
ATOM 726 C CA . PHE A 1 95 ? -11.332 -8.345 1.013 1.00 96.06 95 PHE A CA 1
ATOM 727 C C . PHE A 1 95 ? -10.711 -9.495 0.218 1.00 96.06 95 PHE A C 1
ATOM 729 O O . PHE A 1 95 ? -9.790 -10.183 0.662 1.00 96.06 95 PHE A O 1
ATOM 736 N N . THR A 1 96 ? -11.190 -9.670 -1.014 1.00 94.00 96 THR A N 1
ATOM 737 C CA . THR A 1 96 ? -10.596 -10.615 -1.966 1.00 94.00 96 THR A CA 1
ATOM 738 C C . THR A 1 96 ? -9.465 -9.930 -2.744 1.00 94.00 96 THR A C 1
ATOM 740 O O . THR A 1 96 ? -9.707 -8.891 -3.361 1.00 94.00 96 THR A O 1
ATOM 743 N N . PRO A 1 97 ? -8.234 -10.479 -2.753 1.00 90.06 97 PRO A N 1
ATOM 744 C CA . PRO A 1 97 ? -7.135 -9.928 -3.541 1.00 90.06 97 PRO A CA 1
ATOM 745 C C . PRO A 1 97 ? -7.443 -9.930 -5.039 1.00 90.06 97 PRO A C 1
ATOM 747 O O . PRO A 1 97 ? -7.970 -10.908 -5.572 1.00 90.06 97 PRO A O 1
ATOM 750 N N . ALA A 1 98 ? -7.047 -8.861 -5.732 1.00 82.50 98 ALA A N 1
ATOM 751 C CA . ALA A 1 98 ? -7.105 -8.824 -7.187 1.00 82.50 98 ALA A CA 1
ATOM 752 C C . ALA A 1 98 ? -6.277 -9.973 -7.787 1.00 82.50 98 ALA A C 1
ATOM 754 O O . ALA A 1 98 ? -5.213 -10.326 -7.264 1.00 82.50 98 ALA A O 1
ATOM 755 N N . LYS A 1 99 ? -6.750 -10.546 -8.904 1.00 76.44 99 LYS A N 1
ATOM 756 C CA . LYS A 1 99 ? -6.007 -11.593 -9.617 1.00 76.44 99 LYS A CA 1
ATOM 757 C C . LYS A 1 99 ? -4.588 -11.093 -9.929 1.00 76.44 99 LYS A C 1
ATOM 759 O O . LYS A 1 99 ? -4.449 -9.960 -10.406 1.00 76.44 99 LYS A O 1
ATOM 764 N N . PRO A 1 100 ? -3.545 -11.906 -9.677 1.00 68.00 100 PRO A N 1
ATOM 765 C CA . PRO A 1 100 ? -2.189 -11.559 -10.069 1.00 68.00 100 PRO A CA 1
ATOM 766 C C . PRO A 1 100 ? -2.157 -11.197 -11.552 1.00 68.00 100 PRO A C 1
ATOM 768 O O . PRO A 1 100 ? -2.730 -11.908 -12.379 1.00 68.00 100 PRO A O 1
ATOM 771 N N . GLY A 1 101 ? -1.505 -10.082 -11.881 1.00 64.06 101 GLY A N 1
ATOM 772 C CA . GLY A 1 101 ? -1.246 -9.743 -13.275 1.00 64.06 101 GLY A CA 1
ATOM 773 C C . GLY A 1 101 ? -0.359 -10.804 -13.943 1.00 64.06 101 GLY A C 1
ATOM 774 O O . GLY A 1 101 ? 0.283 -11.594 -13.239 1.00 64.06 101 GLY A O 1
ATOM 775 N N . PRO A 1 102 ? -0.290 -10.815 -15.285 1.00 61.62 102 PRO A N 1
ATOM 776 C CA . PRO A 1 102 ? 0.620 -11.695 -16.003 1.00 61.62 102 PRO A CA 1
ATOM 777 C C . PRO A 1 102 ? 2.034 -11.519 -15.445 1.00 61.62 102 PRO A C 1
ATOM 779 O O . PRO A 1 102 ? 2.533 -10.394 -15.340 1.00 61.62 102 PRO A O 1
ATOM 782 N N . ARG A 1 103 ? 2.678 -12.620 -15.045 1.00 59.91 103 ARG A N 1
ATOM 783 C CA . ARG A 1 103 ? 4.090 -12.565 -14.663 1.00 59.91 103 ARG A CA 1
ATOM 784 C C . ARG A 1 103 ? 4.872 -12.164 -15.908 1.00 59.91 103 ARG A C 1
ATOM 786 O O . ARG A 1 103 ? 4.689 -12.771 -16.960 1.00 59.91 103 ARG A O 1
ATOM 793 N N . ARG A 1 104 ? 5.746 -11.161 -15.795 1.00 57.91 104 ARG A N 1
ATOM 794 C CA . ARG A 1 104 ? 6.775 -10.964 -16.820 1.00 57.91 104 ARG A CA 1
ATOM 795 C C . ARG A 1 104 ? 7.593 -12.252 -16.862 1.00 57.91 104 ARG A C 1
ATOM 797 O O . ARG A 1 104 ? 8.219 -12.596 -15.861 1.00 57.91 104 ARG A O 1
ATOM 804 N N . HIS A 1 105 ? 7.547 -12.969 -17.982 1.00 52.44 105 HIS A N 1
ATOM 805 C CA . HIS A 1 105 ? 8.570 -13.961 -18.276 1.00 52.44 105 HIS A CA 1
ATOM 806 C C . HIS A 1 105 ? 9.873 -13.181 -18.426 1.00 52.44 105 HIS A C 1
ATOM 808 O O . HIS A 1 105 ? 10.059 -12.447 -19.391 1.00 52.44 105 HIS A O 1
ATOM 814 N N . ASN A 1 106 ? 10.743 -13.295 -17.428 1.00 52.03 106 ASN A N 1
ATOM 815 C CA . ASN A 1 106 ? 12.132 -12.863 -17.522 1.00 52.03 106 ASN A CA 1
ATOM 816 C C . ASN A 1 106 ? 12.966 -13.956 -18.218 1.00 52.03 106 ASN A C 1
ATOM 818 O O . ASN A 1 106 ? 14.108 -14.188 -17.836 1.00 52.03 106 ASN A O 1
ATOM 822 N N . ASP A 1 107 ? 12.409 -14.627 -19.231 1.00 54.06 107 ASP A N 1
ATOM 823 C CA . ASP A 1 107 ? 13.222 -15.439 -20.131 1.00 54.06 107 ASP A CA 1
ATOM 824 C C . ASP A 1 107 ? 13.975 -14.476 -21.044 1.00 54.06 107 ASP A C 1
ATOM 826 O O . ASP A 1 107 ? 13.569 -14.157 -22.161 1.00 54.06 107 ASP A O 1
ATOM 830 N N . VAL A 1 108 ? 15.076 -13.948 -20.516 1.00 58.09 108 VAL A N 1
ATOM 831 C CA . VAL A 1 108 ? 16.163 -13.484 -21.361 1.00 58.09 108 VAL A CA 1
ATOM 832 C C . VAL A 1 108 ? 16.731 -14.752 -21.975 1.00 58.09 108 VAL A C 1
ATOM 834 O O . VAL A 1 108 ? 17.465 -15.487 -21.321 1.00 58.09 108 VAL A O 1
ATOM 837 N N . ASP A 1 109 ? 16.342 -15.040 -23.213 1.00 56.44 109 ASP A N 1
ATOM 838 C CA . ASP A 1 109 ? 17.016 -16.051 -24.015 1.00 56.44 109 ASP A CA 1
ATOM 839 C C . ASP A 1 109 ? 18.468 -15.591 -24.207 1.00 56.44 109 ASP A C 1
ATOM 841 O O . ASP A 1 109 ? 18.772 -14.758 -25.067 1.00 56.44 109 ASP A O 1
ATOM 845 N N . LEU A 1 110 ? 19.361 -16.078 -23.342 1.00 58.09 110 LEU A N 1
ATOM 846 C CA . LEU A 1 110 ? 20.776 -15.713 -23.333 1.00 58.09 110 LEU A CA 1
ATOM 847 C C . LEU A 1 110 ? 21.434 -16.028 -24.686 1.00 58.09 110 LEU A C 1
ATOM 849 O O . LEU A 1 110 ? 22.322 -15.292 -25.106 1.00 58.09 110 LEU A O 1
ATOM 853 N N . ALA A 1 111 ? 20.929 -17.021 -25.432 1.00 56.69 111 ALA A N 1
ATOM 854 C CA . ALA A 1 111 ? 21.400 -17.339 -26.780 1.00 56.69 111 ALA A CA 1
ATOM 855 C C . ALA A 1 111 ? 20.964 -16.301 -27.837 1.00 56.69 111 ALA A C 1
ATOM 857 O O . ALA A 1 111 ? 21.592 -16.160 -28.888 1.00 56.69 111 ALA A O 1
ATOM 858 N N . ARG A 1 112 ? 19.890 -15.535 -27.594 1.00 52.72 112 ARG A N 1
ATOM 859 C CA . ARG A 1 112 ? 19.509 -14.371 -28.415 1.00 52.72 112 ARG A CA 1
ATOM 860 C C . ARG A 1 112 ? 20.219 -13.090 -27.971 1.00 52.72 112 ARG A C 1
ATOM 862 O O . ARG A 1 112 ? 20.521 -12.257 -28.824 1.00 52.72 112 ARG A O 1
ATOM 869 N N . ALA A 1 113 ? 20.505 -12.951 -26.678 1.00 56.09 113 ALA A N 1
ATOM 870 C CA . ALA A 1 113 ? 21.259 -11.822 -26.138 1.00 56.09 113 ALA A CA 1
ATOM 871 C C . ALA A 1 113 ? 22.719 -11.808 -26.631 1.00 56.09 113 ALA A C 1
ATOM 873 O O . ALA A 1 113 ? 23.231 -10.739 -26.953 1.00 56.09 113 ALA A O 1
ATOM 874 N N . ASP A 1 114 ? 23.342 -12.980 -26.788 1.00 55.69 114 ASP A N 1
ATOM 875 C CA . ASP A 1 114 ? 24.726 -13.106 -27.270 1.00 55.69 114 ASP A CA 1
ATOM 876 C C . ASP A 1 114 ? 24.898 -12.585 -28.713 1.00 55.69 114 ASP A C 1
ATOM 878 O O . ASP A 1 114 ? 25.829 -11.841 -29.017 1.00 55.69 114 ASP A O 1
ATOM 882 N N . ARG A 1 115 ? 23.896 -12.824 -29.574 1.00 56.94 115 ARG A N 1
ATOM 883 C CA . ARG A 1 115 ? 23.831 -12.291 -30.952 1.00 56.94 115 ARG A CA 1
ATOM 884 C C . ARG A 1 115 ? 23.671 -10.768 -31.049 1.00 56.94 115 ARG A C 1
ATOM 886 O O . ARG A 1 115 ? 23.744 -10.233 -32.148 1.00 56.94 115 ARG A O 1
ATOM 893 N N . SER A 1 116 ? 23.397 -10.081 -29.940 1.00 54.78 116 SER A N 1
ATOM 894 C CA . SER A 1 116 ? 23.161 -8.628 -29.907 1.00 54.78 116 SER A CA 1
ATOM 895 C C . SER A 1 116 ? 24.352 -7.846 -29.345 1.00 54.78 116 SER A C 1
ATOM 897 O O . SER A 1 116 ? 24.235 -6.648 -29.077 1.00 54.78 116 SER A O 1
ATOM 899 N N . THR A 1 117 ? 25.495 -8.501 -29.126 1.00 56.25 117 THR A N 1
ATOM 900 C CA . THR A 1 117 ? 26.722 -7.789 -28.778 1.00 56.25 117 THR A CA 1
ATOM 901 C C . THR A 1 117 ? 27.178 -6.987 -29.994 1.00 56.25 117 THR A C 1
ATOM 903 O O . THR A 1 117 ? 27.545 -7.547 -31.018 1.00 56.25 117 THR A O 1
ATOM 906 N N . VAL A 1 118 ? 27.097 -5.655 -29.898 1.00 61.47 118 VAL A N 1
ATOM 907 C CA . VAL A 1 118 ? 27.667 -4.753 -30.908 1.00 61.47 118 VAL A CA 1
ATOM 908 C C . VAL A 1 118 ? 29.146 -5.108 -31.035 1.00 61.47 118 VAL A C 1
ATOM 910 O O . VAL A 1 118 ? 29.894 -4.982 -30.060 1.00 61.47 118 VAL A O 1
ATOM 913 N N . ASP A 1 119 ? 29.552 -5.612 -32.192 1.00 67.50 119 ASP A N 1
ATOM 914 C CA . ASP A 1 119 ? 30.944 -5.935 -32.470 1.00 67.50 119 ASP A CA 1
ATOM 915 C C . ASP A 1 119 ? 31.827 -4.675 -32.382 1.00 67.50 119 ASP A C 1
ATOM 917 O O . ASP A 1 119 ? 31.358 -3.534 -32.276 1.00 67.50 119 ASP A O 1
ATOM 921 N N . ALA A 1 120 ? 33.144 -4.875 -32.330 1.00 68.12 120 ALA A N 1
ATOM 922 C CA . ALA A 1 120 ? 34.093 -3.768 -32.219 1.00 68.12 120 ALA A CA 1
ATOM 923 C C . ALA A 1 120 ? 33.957 -2.770 -33.389 1.00 68.12 120 ALA A C 1
ATOM 925 O O . ALA A 1 120 ? 34.186 -1.575 -33.211 1.00 68.12 120 ALA A O 1
ATOM 926 N N . GLU A 1 121 ? 33.523 -3.253 -34.554 1.00 68.00 121 GLU A N 1
ATOM 927 C CA . GLU A 1 121 ? 33.303 -2.465 -35.766 1.00 68.00 121 GLU A CA 1
ATOM 928 C C . GLU A 1 121 ? 32.055 -1.573 -35.658 1.00 68.00 121 GLU A C 1
ATOM 930 O O . GLU A 1 121 ? 32.121 -0.373 -35.929 1.00 68.00 121 GLU A O 1
ATOM 935 N N . GLY A 1 122 ? 30.942 -2.101 -35.145 1.00 69.00 122 GLY A N 1
ATOM 936 C CA . GLY A 1 122 ? 29.728 -1.336 -34.869 1.00 69.00 122 GLY A CA 1
ATOM 937 C C . GLY A 1 122 ? 29.930 -0.261 -33.800 1.00 69.00 122 GLY A C 1
ATOM 938 O O . GLY A 1 122 ? 29.332 0.812 -33.878 1.00 69.00 122 GLY A O 1
ATOM 939 N N . ARG A 1 123 ? 30.820 -0.501 -32.829 1.00 66.62 123 ARG A N 1
ATOM 940 C CA . ARG A 1 123 ? 31.242 0.515 -31.848 1.00 66.62 123 ARG A CA 1
ATOM 941 C C . ARG A 1 123 ? 32.096 1.612 -32.476 1.00 66.62 123 ARG A C 1
ATOM 943 O O . ARG A 1 123 ? 31.828 2.781 -32.221 1.00 66.62 123 ARG A O 1
ATOM 950 N N . ALA A 1 124 ? 33.038 1.260 -33.349 1.00 71.31 124 ALA A N 1
ATOM 951 C CA . ALA A 1 124 ? 33.849 2.240 -34.070 1.00 71.31 124 ALA A CA 1
ATOM 952 C C . ALA A 1 124 ? 33.004 3.139 -34.995 1.00 71.31 124 ALA A C 1
ATOM 954 O O . ALA A 1 124 ? 33.245 4.343 -35.074 1.00 71.31 124 ALA A O 1
ATOM 955 N N . LEU A 1 125 ? 31.977 2.583 -35.648 1.00 73.00 125 LEU A N 1
ATOM 956 C CA . LEU A 1 125 ? 31.035 3.344 -36.479 1.00 73.00 125 LEU A CA 1
ATOM 957 C C . LEU A 1 125 ? 30.180 4.327 -35.666 1.00 73.00 125 LEU A C 1
ATOM 959 O O . LEU A 1 125 ? 29.944 5.450 -36.114 1.00 73.00 125 LEU A O 1
ATOM 963 N N . LEU A 1 126 ? 29.733 3.932 -34.470 1.00 70.75 126 LEU A N 1
ATOM 964 C CA . LEU A 1 126 ? 28.976 4.808 -33.569 1.00 70.75 126 LEU A CA 1
ATOM 965 C C . LEU A 1 126 ? 29.837 5.954 -33.019 1.00 70.75 126 LEU A C 1
ATOM 967 O O . LEU A 1 126 ? 29.380 7.097 -33.008 1.00 70.75 126 LEU A O 1
ATOM 971 N N . ASP A 1 127 ? 31.081 5.676 -32.627 1.00 71.56 127 ASP A N 1
ATOM 972 C CA . ASP A 1 127 ? 32.016 6.706 -32.154 1.00 71.56 127 ASP A CA 1
ATOM 973 C C . ASP A 1 127 ? 32.402 7.686 -33.275 1.00 71.56 127 ASP A C 1
ATOM 975 O O . ASP A 1 127 ? 32.447 8.901 -33.060 1.00 71.56 127 ASP A O 1
ATOM 979 N N . ALA A 1 128 ? 32.604 7.189 -34.501 1.00 73.56 128 ALA A N 1
ATOM 980 C CA . ALA A 1 128 ? 32.851 8.034 -35.670 1.00 73.56 128 ALA A CA 1
ATOM 981 C C . ALA A 1 128 ? 31.662 8.960 -35.983 1.00 73.56 128 ALA A C 1
ATOM 983 O O . ALA A 1 128 ? 31.864 10.133 -36.296 1.00 73.56 128 ALA A O 1
ATOM 984 N N . ALA A 1 129 ? 30.426 8.465 -35.849 1.00 65.81 129 ALA A N 1
ATOM 985 C CA . ALA A 1 129 ? 29.214 9.257 -36.061 1.00 65.81 129 ALA A CA 1
ATOM 986 C C . ALA A 1 129 ? 28.997 10.329 -34.977 1.00 65.81 129 ALA A C 1
ATOM 988 O O . ALA A 1 129 ? 28.491 11.408 -35.275 1.00 65.81 129 ALA A O 1
ATOM 989 N N . LEU A 1 130 ? 29.401 10.064 -33.729 1.00 68.75 130 LEU A N 1
ATOM 990 C CA . LEU A 1 130 ? 29.292 11.021 -32.620 1.00 68.75 130 LEU A CA 1
ATOM 991 C C . LEU A 1 130 ? 30.362 12.125 -32.650 1.00 68.75 130 LEU A C 1
ATOM 993 O O . LEU A 1 130 ? 30.167 13.171 -32.038 1.00 68.75 130 LEU A O 1
ATOM 997 N N . THR A 1 131 ? 31.465 11.914 -33.371 1.00 66.56 131 THR A N 1
ATOM 998 C CA . THR A 1 131 ? 32.593 12.863 -33.464 1.00 66.56 131 THR A CA 1
ATOM 999 C C . THR A 1 131 ? 32.407 13.910 -34.579 1.00 66.56 131 THR A C 1
ATOM 1001 O O . THR A 1 131 ? 33.199 14.840 -34.689 1.00 66.56 131 THR A O 1
ATOM 1004 N N . GLN A 1 132 ? 31.362 13.796 -35.409 1.00 58.72 132 GLN A N 1
ATOM 1005 C CA . GLN A 1 132 ? 31.054 14.755 -36.485 1.00 58.72 132 GLN A CA 1
ATOM 1006 C C . GLN A 1 132 ? 30.081 15.888 -36.083 1.00 58.72 132 GLN A C 1
ATOM 1008 O O . GLN A 1 132 ? 29.491 16.512 -36.965 1.00 58.72 132 GLN A O 1
ATOM 1013 N N . VAL A 1 133 ? 29.908 16.167 -34.783 1.00 50.97 133 VAL A N 1
ATOM 1014 C CA . VAL A 1 133 ? 29.098 17.297 -34.268 1.00 50.97 133 VAL A CA 1
ATOM 1015 C C . VAL A 1 133 ? 29.985 18.417 -33.743 1.00 50.97 133 VAL A C 1
ATOM 1017 O O . VAL A 1 133 ? 30.916 18.108 -32.967 1.00 50.97 133 VAL A O 1
#

Sequence (133 aa):
MAPATFAGAAPQVLQGRVVRDRDAIISAIREWVATHGEPPRAADWNPSSAKWSRQEWRIERYRAGRADGSPWPALNSAKRPFGGSLSEAIRAAGFTPAKPGPRRHNDVDLARADRSTVDAEGRALLDAALTQV

Radius of gyration: 22.57 Å; chains: 1; bounding box: 56×35×66 Å

Foldseek 3Di:
DDDDDPDDPDQDDDPNDRQQALVNLLVLQVQLCVVPVDGDDLCLLAVVNCVVVVNVVSVVNQCVAGPVNHGRHHLQSSCVNPVNDPQSSQVVSVHHDDDDDDDPPPPPVVVVVVVPPCPPVNVVVVVVVVVPD

Secondary structure (DSSP, 8-state):
---------PPEEETTEEE--HHHHHHHHHHHHHHHSSPPPTTTT-HHHHHHTT-HHHHHHHHH--TTSPPPPPHHHHHGGGTT-HHHHHHHTT-PPPPPPPP------HHHHHTT---HHHHHHHHHHHTT-